Protein AF-A0A5E4FBZ0-F1 (afdb_monomer_lite)

Sequence (65 aa):
MKFAVLGDWVVEEWRGSLVYSSPKAYLTERLKIEELFEGHYFCQAQREDFFQRAKPYNDHPTILR

Secondary structure (DSSP, 8-state):
--EEEETTEEEEEETTEEEEE-HHHHHHHHT---TTTTSS-GGGS--GGGGGGPPPGGG-TT---

Organism: Prunus dulcis (NCBI:txid3755)

Foldseek 3Di:
DDWDDDPQWIWDQDPNDIDIDGPVRVVVVVPPCPDCVPDDDPVVDPDPVVVVVDDDPPPDPPPDD

Structure (mmCIF, N/CA/C/O backbone):
data_AF-A0A5E4FBZ0-F1
#
_entry.id   AF-A0A5E4FBZ0-F1
#
loop_
_atom_site.group_PDB
_atom_site.id
_atom_site.type_symbol
_atom_site.label_atom_id
_atom_site.label_alt_id
_atom_site.label_comp_id
_atom_site.label_asym_id
_atom_site.label_entity_id
_atom_site.label_seq_id
_atom_site.pdbx_PDB_ins_code
_atom_site.Cartn_x
_atom_site.Cartn_y
_atom_site.Cartn_z
_atom_site.occupancy
_atom_site.B_iso_or_equiv
_atom_site.auth_seq_id
_atom_site.auth_comp_id
_atom_site.auth_asym_id
_atom_site.auth_atom_id
_atom_site.pdbx_PDB_model_num
ATOM 1 N N . MET A 1 1 ? -0.692 -3.822 -20.057 1.00 57.53 1 MET A N 1
ATOM 2 C CA . MET A 1 1 ? 0.425 -3.473 -19.158 1.00 57.53 1 MET A CA 1
ATOM 3 C C . MET A 1 1 ? 1.470 -4.574 -19.280 1.00 57.53 1 MET A C 1
ATOM 5 O O . MET A 1 1 ? 1.165 -5.708 -18.927 1.00 57.53 1 MET A O 1
ATOM 9 N N . LYS A 1 2 ? 2.616 -4.292 -19.912 1.00 75.31 2 LYS A N 1
ATOM 10 C CA . LYS A 1 2 ? 3.712 -5.254 -20.118 1.00 75.31 2 LYS A CA 1
ATOM 11 C C . LYS A 1 2 ? 4.897 -4.800 -19.266 1.00 75.31 2 LYS A C 1
ATOM 13 O O . LYS A 1 2 ? 5.318 -3.659 -19.404 1.00 75.31 2 LYS A O 1
ATOM 18 N N . PHE A 1 3 ? 5.401 -5.684 -18.414 1.00 81.50 3 PHE A N 1
ATOM 19 C CA . PHE A 1 3 ? 6.631 -5.485 -17.651 1.00 81.50 3 PHE A CA 1
ATOM 20 C C . PHE A 1 3 ? 7.548 -6.690 -17.877 1.00 81.50 3 PHE A C 1
ATOM 22 O O . PHE A 1 3 ? 7.071 -7.786 -18.187 1.00 81.50 3 PHE A O 1
ATOM 29 N N . ALA A 1 4 ? 8.850 -6.484 -17.737 1.00 84.44 4 ALA A N 1
ATOM 30 C CA . ALA A 1 4 ? 9.880 -7.511 -17.795 1.00 84.44 4 ALA A CA 1
ATOM 31 C C . ALA A 1 4 ? 10.714 -7.465 -16.511 1.00 84.44 4 ALA A C 1
ATOM 33 O O . ALA A 1 4 ? 10.858 -6.413 -15.896 1.00 84.44 4 ALA A O 1
ATOM 34 N N . VAL A 1 5 ? 11.269 -8.603 -16.102 1.00 84.94 5 VAL A N 1
ATOM 35 C CA . VAL A 1 5 ? 12.220 -8.670 -14.986 1.00 84.94 5 VAL A CA 1
ATOM 36 C C . VAL A 1 5 ? 13.608 -8.881 -15.577 1.00 84.94 5 VAL A C 1
ATOM 38 O O . VAL A 1 5 ? 13.819 -9.838 -16.322 1.00 84.94 5 VAL A O 1
ATOM 41 N N . LEU A 1 6 ? 14.533 -7.972 -15.277 1.00 86.25 6 LEU A N 1
ATOM 42 C CA . LEU A 1 6 ? 15.915 -7.998 -15.742 1.00 86.25 6 LEU A CA 1
ATOM 43 C C . LEU A 1 6 ? 16.850 -8.011 -14.528 1.00 86.25 6 LEU A C 1
ATOM 45 O O . LEU A 1 6 ? 17.153 -6.968 -13.950 1.00 86.25 6 LEU A O 1
ATOM 49 N N . GLY A 1 7 ? 17.293 -9.207 -14.135 1.00 86.88 7 GLY A N 1
ATOM 50 C CA . GLY A 1 7 ? 18.055 -9.397 -12.898 1.00 86.88 7 GLY A CA 1
ATOM 51 C C . GLY A 1 7 ? 17.239 -8.958 -11.679 1.00 86.88 7 GLY A C 1
ATOM 52 O O . GLY A 1 7 ? 16.098 -9.383 -11.518 1.00 86.88 7 GLY A O 1
ATOM 53 N N . ASP A 1 8 ? 17.808 -8.069 -10.865 1.00 88.12 8 ASP A N 1
ATOM 54 C CA . ASP A 1 8 ? 17.170 -7.519 -9.660 1.00 88.12 8 ASP A CA 1
ATOM 55 C C . ASP A 1 8 ? 16.250 -6.313 -9.931 1.00 88.12 8 ASP A C 1
ATOM 57 O O . ASP A 1 8 ? 15.841 -5.626 -8.994 1.00 88.12 8 ASP A O 1
ATOM 61 N N . TRP A 1 9 ? 15.925 -6.028 -11.197 1.00 88.88 9 TRP A N 1
ATOM 62 C CA . TRP A 1 9 ? 15.110 -4.881 -11.605 1.00 88.88 9 TRP A CA 1
ATOM 63 C C . TRP A 1 9 ? 13.852 -5.309 -12.356 1.00 88.88 9 TRP A C 1
ATOM 65 O O . TRP A 1 9 ? 13.856 -6.252 -13.147 1.00 88.88 9 TRP A O 1
ATOM 75 N N . VAL A 1 10 ? 12.772 -4.567 -12.144 1.00 87.19 10 VAL A N 1
ATOM 76 C CA . VAL A 1 10 ? 11.562 -4.598 -12.961 1.00 87.19 10 VAL A CA 1
ATOM 77 C C . VAL A 1 10 ? 11.642 -3.452 -13.961 1.00 87.19 10 VAL A C 1
ATOM 79 O O . VAL A 1 10 ? 11.955 -2.320 -13.598 1.00 87.19 10 VAL A O 1
ATOM 82 N N . VAL A 1 11 ? 11.384 -3.760 -15.226 1.00 89.25 11 VAL A N 1
ATOM 83 C CA . VAL A 1 11 ? 11.410 -2.811 -16.336 1.00 89.25 11 VAL A CA 1
ATOM 84 C C . VAL A 1 11 ? 10.025 -2.751 -16.954 1.00 89.25 11 VAL A C 1
ATOM 86 O O . VAL A 1 11 ? 9.478 -3.777 -17.364 1.00 89.25 11 VAL A O 1
ATOM 89 N N . GLU A 1 12 ? 9.457 -1.559 -17.049 1.00 88.44 12 GLU A N 1
ATOM 90 C CA . GLU A 1 12 ? 8.166 -1.339 -17.695 1.00 88.44 12 GLU A CA 1
ATOM 91 C C . GLU A 1 12 ? 8.204 -0.133 -18.628 1.00 88.44 12 GLU A C 1
ATOM 93 O O . GLU A 1 12 ? 8.987 0.796 -18.447 1.00 88.44 12 GLU A O 1
ATOM 98 N N . GLU A 1 13 ? 7.363 -0.157 -19.657 1.00 87.44 13 GLU A N 1
ATOM 99 C CA . GLU A 1 13 ? 7.182 0.996 -20.532 1.00 87.44 13 GLU A CA 1
ATOM 100 C C . GLU A 1 13 ? 6.039 1.861 -19.995 1.00 87.44 13 GLU A C 1
ATOM 102 O O . GLU A 1 13 ? 4.889 1.416 -19.912 1.00 87.44 13 GLU A O 1
ATOM 107 N N . TRP A 1 14 ? 6.349 3.113 -19.660 1.00 79.31 14 TRP A N 1
ATOM 108 C CA . TRP A 1 14 ? 5.379 4.093 -19.187 1.00 79.31 14 TRP A CA 1
ATOM 109 C C . TRP A 1 14 ? 5.485 5.381 -20.008 1.00 79.31 14 TRP A C 1
ATOM 111 O O . TRP A 1 14 ? 6.528 6.030 -20.044 1.00 79.31 14 TRP A O 1
ATOM 121 N N . ARG A 1 15 ? 4.397 5.749 -20.704 1.00 80.38 15 ARG A N 1
ATOM 122 C CA . ARG A 1 15 ? 4.310 6.938 -21.585 1.00 80.38 15 ARG A CA 1
ATOM 123 C C . ARG A 1 15 ? 5.443 7.046 -22.624 1.00 80.38 15 ARG A C 1
ATOM 125 O O . ARG A 1 15 ? 5.889 8.146 -22.934 1.00 80.38 15 ARG A O 1
ATOM 132 N N . GLY A 1 16 ? 5.888 5.913 -23.168 1.00 85.69 16 GLY A N 1
ATOM 133 C CA . GLY A 1 16 ? 6.958 5.858 -24.172 1.00 85.69 16 GLY A CA 1
ATOM 134 C C . GLY A 1 16 ? 8.380 5.918 -23.601 1.00 85.69 16 GLY A C 1
ATOM 135 O O . GLY A 1 16 ? 9.332 5.956 -24.374 1.00 85.69 16 GLY A O 1
ATOM 136 N N . SER A 1 17 ? 8.531 5.891 -22.274 1.00 82.25 17 SER A N 1
ATOM 137 C CA . SER A 1 17 ? 9.823 5.811 -21.589 1.00 82.25 17 SER A CA 1
ATOM 138 C C . SER A 1 17 ? 9.966 4.480 -20.854 1.00 82.25 17 SER A C 1
ATOM 140 O O . SER A 1 17 ? 9.002 3.973 -20.280 1.00 82.25 17 SER A O 1
ATOM 142 N N . LEU A 1 18 ? 11.180 3.928 -20.842 1.00 87.69 18 LEU A N 1
ATOM 143 C CA . LEU A 1 18 ? 11.513 2.754 -20.035 1.00 87.69 18 LEU A CA 1
ATOM 144 C C . LEU A 1 18 ? 11.757 3.179 -18.584 1.00 87.69 18 LEU A C 1
ATOM 146 O O . LEU A 1 18 ? 12.639 3.993 -18.306 1.00 87.69 18 LEU A O 1
ATOM 150 N N . VAL A 1 19 ? 10.977 2.617 -17.669 1.00 86.56 19 VAL A N 1
ATOM 151 C CA . VAL A 1 19 ? 11.078 2.834 -16.226 1.00 86.56 19 VAL A CA 1
ATOM 152 C C . VAL A 1 19 ? 11.695 1.595 -15.594 1.00 86.56 19 VAL A C 1
ATOM 154 O O . VAL A 1 19 ? 11.249 0.478 -15.8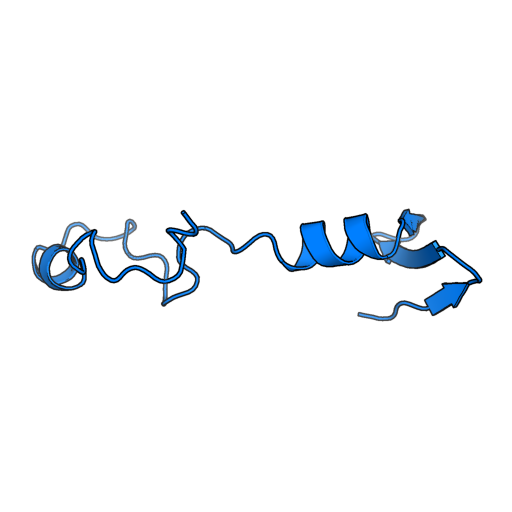43 1.00 86.56 19 VAL A O 1
ATOM 157 N N . TYR A 1 20 ? 12.723 1.807 -14.774 1.00 88.81 20 TYR A N 1
ATOM 158 C CA . TYR A 1 20 ? 13.422 0.764 -14.031 1.00 88.81 20 TYR A CA 1
ATOM 159 C C . TYR A 1 20 ? 13.122 0.941 -12.545 1.00 88.81 20 TYR A C 1
ATOM 161 O O . TYR A 1 20 ? 13.399 1.996 -11.972 1.00 88.81 20 TYR A O 1
ATOM 169 N N . SER A 1 21 ? 12.566 -0.083 -11.913 1.00 84.88 21 SER A N 1
ATOM 170 C CA . SER A 1 21 ? 12.196 -0.068 -10.499 1.00 84.88 21 SER A CA 1
ATOM 171 C C . SER A 1 21 ? 12.667 -1.343 -9.807 1.00 84.88 21 SER A C 1
ATOM 173 O O . SER A 1 21 ? 12.783 -2.403 -10.418 1.00 84.88 21 SER A O 1
ATOM 175 N N . SER A 1 22 ? 12.997 -1.264 -8.516 1.00 88.12 22 SER A N 1
ATOM 176 C CA . SER A 1 22 ? 13.271 -2.486 -7.753 1.00 88.12 22 SER A CA 1
ATOM 177 C C . SER A 1 22 ? 11.965 -3.276 -7.574 1.00 88.12 22 SER A C 1
ATOM 179 O O . SER A 1 22 ? 10.903 -2.657 -7.464 1.00 88.12 22 SER A O 1
ATOM 181 N N . PRO A 1 23 ? 11.997 -4.617 -7.464 1.00 83.94 23 PRO A N 1
ATOM 182 C CA . PRO A 1 23 ? 10.799 -5.428 -7.247 1.00 83.94 23 PRO A CA 1
ATOM 183 C C . PRO A 1 23 ? 9.959 -4.945 -6.064 1.00 83.94 23 PRO A C 1
ATOM 185 O O . PRO A 1 23 ? 8.734 -4.904 -6.141 1.00 83.94 23 PRO A O 1
ATOM 188 N N . LYS A 1 24 ? 10.613 -4.499 -4.985 1.00 82.69 24 LYS A N 1
ATOM 189 C CA . LYS A 1 24 ? 9.933 -3.933 -3.816 1.00 82.69 24 LYS A CA 1
ATOM 190 C C . LYS A 1 24 ? 9.240 -2.608 -4.140 1.00 82.69 24 LYS A C 1
ATOM 192 O O . LYS A 1 24 ? 8.109 -2.415 -3.702 1.00 82.69 24 LYS A O 1
ATOM 197 N N . ALA A 1 25 ? 9.884 -1.712 -4.890 1.00 79.75 25 ALA A N 1
ATOM 198 C CA . ALA A 1 25 ? 9.296 -0.434 -5.287 1.00 79.75 25 ALA A CA 1
ATOM 199 C C . ALA A 1 25 ? 8.121 -0.637 -6.253 1.00 79.75 25 ALA A C 1
ATOM 201 O O . ALA A 1 25 ? 7.045 -0.108 -5.996 1.00 79.75 25 ALA A O 1
ATOM 202 N N . TYR A 1 26 ? 8.293 -1.486 -7.271 1.00 78.69 26 TYR A N 1
ATOM 203 C CA . TYR A 1 26 ? 7.236 -1.865 -8.213 1.00 78.69 26 TYR A CA 1
ATOM 204 C C . TYR A 1 26 ? 6.011 -2.438 -7.494 1.00 78.69 26 TYR A C 1
ATOM 206 O O . TYR A 1 26 ? 4.880 -2.016 -7.727 1.00 78.69 26 TYR A O 1
ATOM 214 N N . LEU A 1 27 ? 6.229 -3.372 -6.561 1.00 72.00 27 LEU A N 1
ATOM 215 C CA . LEU A 1 27 ? 5.145 -3.940 -5.764 1.00 72.00 27 LEU A CA 1
ATOM 216 C C . LEU A 1 27 ? 4.514 -2.901 -4.838 1.00 72.00 27 LEU A C 1
ATOM 218 O O . LEU A 1 27 ? 3.297 -2.878 -4.741 1.00 72.00 27 LEU A O 1
ATOM 222 N N . THR A 1 28 ? 5.297 -2.031 -4.194 1.00 75.00 28 THR A N 1
ATOM 223 C CA . THR A 1 28 ? 4.775 -0.978 -3.300 1.00 75.00 28 THR A CA 1
ATOM 224 C C . THR A 1 28 ? 3.928 0.039 -4.053 1.00 75.00 28 THR A C 1
ATOM 226 O O . THR A 1 28 ? 2.873 0.427 -3.568 1.00 75.00 28 THR A O 1
ATOM 229 N N . GLU A 1 29 ? 4.360 0.469 -5.236 1.00 73.81 29 GLU A N 1
ATOM 230 C CA . GLU A 1 29 ? 3.597 1.392 -6.075 1.00 73.81 29 GLU A CA 1
ATOM 231 C C . GLU A 1 29 ? 2.294 0.757 -6.561 1.00 73.81 29 GLU A C 1
ATOM 233 O O . GLU A 1 29 ? 1.249 1.400 -6.546 1.00 73.81 29 GLU A O 1
ATOM 238 N N . ARG A 1 30 ? 2.327 -0.537 -6.887 1.00 66.88 30 ARG A N 1
ATOM 239 C CA . ARG A 1 30 ? 1.148 -1.293 -7.320 1.00 66.88 30 ARG A CA 1
ATOM 240 C C . ARG A 1 30 ? 0.216 -1.700 -6.172 1.00 66.88 30 ARG A C 1
ATOM 242 O O . ARG A 1 30 ? -0.969 -1.917 -6.401 1.00 66.88 30 ARG A O 1
ATOM 249 N N . LEU A 1 31 ? 0.754 -1.810 -4.957 1.00 63.38 31 LEU A N 1
ATOM 250 C CA . LEU A 1 31 ? 0.045 -2.064 -3.698 1.00 63.38 31 LEU A CA 1
ATOM 251 C C . LEU A 1 31 ? -0.243 -0.777 -2.919 1.00 63.38 31 LEU A C 1
ATOM 253 O O . LEU A 1 31 ? -0.694 -0.863 -1.775 1.00 63.38 31 LEU A O 1
ATOM 257 N N . LYS A 1 32 ? -0.037 0.412 -3.506 1.00 63.16 32 LYS A N 1
ATOM 258 C CA . LYS A 1 32 ? -0.684 1.628 -3.009 1.00 63.16 32 LYS A CA 1
ATOM 259 C C . LYS A 1 32 ? -2.176 1.436 -3.218 1.00 63.16 32 LYS A C 1
ATOM 261 O O . LYS A 1 32 ? -2.723 1.738 -4.271 1.00 63.16 32 LYS A O 1
ATOM 266 N N . ILE A 1 33 ? -2.793 0.848 -2.205 1.00 58.31 33 ILE A N 1
ATOM 267 C CA . ILE A 1 33 ? -4.226 0.776 -2.022 1.00 58.31 33 ILE A CA 1
ATOM 268 C C . ILE A 1 33 ? -4.748 2.199 -2.225 1.00 58.31 33 ILE A C 1
ATOM 270 O O . ILE A 1 33 ? -4.444 3.089 -1.430 1.00 58.31 33 ILE A O 1
ATOM 274 N N . GLU A 1 34 ? -5.452 2.420 -3.334 1.00 61.44 34 GLU A N 1
ATOM 275 C CA . GLU A 1 34 ? -6.156 3.674 -3.559 1.00 61.44 34 GLU A CA 1
ATOM 276 C C . GLU A 1 34 ? -7.129 3.904 -2.399 1.00 61.44 34 GLU A C 1
ATOM 278 O O . GLU A 1 34 ? -7.679 2.951 -1.828 1.00 61.44 34 GLU A O 1
ATOM 283 N N . GLU A 1 35 ? -7.323 5.170 -2.026 1.00 52.75 35 GLU A N 1
ATOM 284 C CA . GLU A 1 35 ? -8.378 5.547 -1.092 1.00 52.75 35 GLU A CA 1
ATOM 285 C C . GLU A 1 35 ? -9.687 4.884 -1.557 1.00 52.75 35 GLU A C 1
ATOM 287 O O . GLU A 1 35 ? -10.155 5.161 -2.657 1.00 52.75 35 GLU A O 1
ATOM 292 N N . LEU A 1 36 ? -10.253 3.996 -0.723 1.00 55.94 36 LEU A N 1
ATOM 293 C CA . LEU A 1 36 ? -11.466 3.188 -0.972 1.00 55.94 36 LEU A CA 1
ATOM 294 C C . LEU A 1 36 ? -11.296 1.873 -1.763 1.00 55.94 36 LEU A C 1
ATOM 296 O O . LEU A 1 36 ? -12.134 1.514 -2.585 1.00 55.94 36 LEU A O 1
ATOM 300 N N . PHE A 1 37 ? -10.301 1.059 -1.415 1.00 52.22 37 PHE A N 1
ATOM 301 C CA . PHE A 1 37 ? -10.154 -0.329 -1.904 1.00 52.22 37 PHE A CA 1
ATOM 302 C C . PHE A 1 37 ? -11.408 -1.231 -1.763 1.00 52.22 37 PHE A C 1
ATOM 304 O O . PHE A 1 37 ? -11.517 -2.238 -2.458 1.00 52.22 37 PHE A O 1
ATOM 311 N N . GLU A 1 38 ? -12.373 -0.878 -0.904 1.00 55.88 38 GLU A N 1
ATOM 312 C CA . GLU A 1 38 ? -13.597 -1.661 -0.668 1.00 55.88 38 GLU A CA 1
ATOM 313 C C . GLU A 1 38 ? -14.819 -1.217 -1.512 1.00 55.88 38 GLU A C 1
ATOM 315 O O . GLU A 1 38 ? -15.890 -1.819 -1.390 1.00 55.88 38 GLU A O 1
ATOM 320 N N . GLY A 1 39 ? -14.724 -0.188 -2.372 1.00 57.66 39 GLY A N 1
ATOM 321 C CA . GLY A 1 39 ? -15.821 0.161 -3.294 1.00 57.66 39 GLY A CA 1
ATOM 322 C C . GLY A 1 39 ? -15.755 1.546 -3.952 1.00 57.66 39 GLY A C 1
ATOM 323 O O . GLY A 1 39 ? -14.803 2.292 -3.786 1.00 57.66 39 GLY A O 1
ATOM 324 N N . HIS A 1 40 ? -16.803 1.907 -4.708 1.00 59.53 40 HIS A N 1
ATOM 325 C CA . HIS A 1 40 ? -16.894 3.193 -5.420 1.00 59.53 40 HIS A CA 1
ATOM 326 C C . HIS A 1 40 ? -16.727 4.420 -4.505 1.00 59.53 40 HIS A C 1
ATOM 328 O O . HIS A 1 40 ? -17.254 4.450 -3.388 1.00 59.53 40 HIS A O 1
ATOM 334 N N . TYR A 1 41 ? -16.069 5.457 -5.042 1.00 58.50 41 TYR A N 1
ATOM 335 C CA . TYR A 1 41 ? -15.873 6.765 -4.416 1.00 58.50 41 TYR A CA 1
ATOM 336 C C . TYR A 1 41 ? -17.211 7.437 -4.087 1.00 58.50 41 TYR A C 1
ATOM 338 O O . TYR A 1 41 ? -17.870 8.021 -4.945 1.00 58.50 41 TYR A O 1
ATOM 346 N N . PHE A 1 42 ? -17.640 7.317 -2.831 1.00 62.56 42 PHE A N 1
ATOM 347 C CA . PHE A 1 42 ? -18.988 7.695 -2.402 1.00 62.56 42 PHE A CA 1
ATOM 348 C C . PHE A 1 42 ? -19.108 9.161 -1.950 1.00 62.56 42 PHE A C 1
ATOM 350 O O . PHE A 1 42 ? -20.219 9.661 -1.803 1.00 62.56 42 PHE A O 1
ATOM 357 N N . CYS A 1 43 ? -17.991 9.886 -1.798 1.00 62.59 43 CYS A N 1
ATOM 358 C CA . CYS A 1 43 ? -17.969 11.288 -1.352 1.00 62.59 43 CYS A CA 1
ATOM 359 C C . CYS A 1 43 ? -18.543 12.291 -2.376 1.00 62.59 43 CYS A C 1
ATOM 361 O O . CYS A 1 43 ? -18.642 13.478 -2.078 1.00 62.59 43 CYS A O 1
ATOM 363 N N . GLN A 1 44 ? -18.933 11.840 -3.574 1.00 64.19 44 GLN A N 1
ATOM 364 C CA . GLN A 1 44 ? -19.619 12.665 -4.579 1.00 64.19 44 GLN A CA 1
ATOM 365 C C . GLN A 1 44 ? -21.085 12.959 -4.226 1.00 64.19 44 GLN A C 1
ATOM 367 O O . GLN A 1 44 ? -21.671 13.878 -4.796 1.00 64.19 44 GLN A O 1
ATOM 372 N N . ALA A 1 45 ? -21.684 12.207 -3.297 1.00 65.19 45 ALA A N 1
ATOM 373 C CA . ALA A 1 45 ? -23.063 12.413 -2.868 1.00 65.19 45 ALA A CA 1
ATOM 374 C C . ALA A 1 45 ? -23.157 12.495 -1.338 1.00 65.19 45 ALA A C 1
ATOM 376 O O . ALA A 1 45 ? -22.666 11.625 -0.623 1.00 65.19 45 ALA A O 1
ATOM 377 N N . GLN A 1 46 ? -23.829 13.532 -0.833 1.00 61.69 46 GLN A N 1
ATOM 378 C CA . GLN A 1 46 ? -24.155 13.665 0.589 1.00 61.69 46 GLN A CA 1
ATOM 379 C C . GLN A 1 46 ? -25.406 12.839 0.893 1.00 61.69 46 GLN A C 1
ATOM 381 O O . GLN A 1 46 ? -26.527 13.335 0.788 1.00 61.69 46 GLN A O 1
ATOM 386 N N . ARG A 1 47 ? -25.217 11.557 1.219 1.00 68.75 47 ARG A N 1
ATOM 387 C CA . ARG A 1 47 ? -26.305 10.664 1.629 1.00 68.75 47 ARG A CA 1
ATOM 388 C C . ARG A 1 47 ? -26.001 10.014 2.973 1.00 68.75 47 ARG A C 1
ATO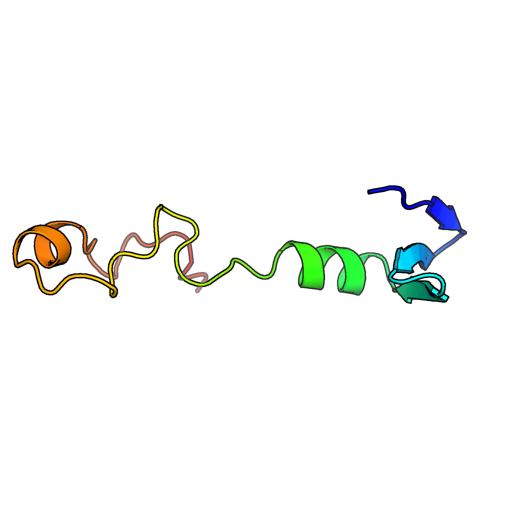M 390 O O . ARG A 1 47 ? -24.882 9.576 3.228 1.00 68.75 47 ARG A O 1
ATOM 397 N N . GLU A 1 48 ? -27.016 9.957 3.826 1.00 67.62 48 GLU A N 1
ATOM 398 C CA . GLU A 1 48 ? -26.897 9.483 5.208 1.00 67.62 48 GLU A CA 1
ATOM 399 C C . GLU A 1 48 ? -26.623 7.968 5.304 1.00 67.62 48 GLU A C 1
ATOM 401 O O . GLU A 1 48 ? -25.973 7.495 6.235 1.00 67.62 48 GLU A O 1
ATOM 406 N N . ASP A 1 49 ? -27.026 7.200 4.290 1.00 73.94 49 ASP A N 1
ATOM 407 C CA . ASP A 1 49 ? -26.804 5.753 4.194 1.00 73.94 49 ASP A CA 1
ATOM 408 C C . ASP A 1 49 ? -25.324 5.369 4.039 1.00 73.94 49 ASP A C 1
ATOM 410 O O . ASP A 1 49 ? -24.925 4.264 4.409 1.00 73.94 49 ASP A O 1
ATOM 414 N N . PHE A 1 50 ? -24.469 6.279 3.566 1.00 67.12 50 PHE A N 1
ATOM 415 C CA . PHE A 1 50 ? -23.033 6.016 3.467 1.00 67.12 50 PHE A CA 1
ATOM 416 C C . PHE A 1 50 ? -22.326 5.967 4.821 1.00 67.12 50 PHE A C 1
ATOM 418 O O . PHE A 1 50 ? -21.340 5.240 4.947 1.00 67.12 50 PHE A O 1
ATOM 425 N N . PHE A 1 51 ? -22.857 6.624 5.855 1.00 70.12 51 PHE A N 1
ATOM 426 C CA . PHE A 1 51 ? -22.308 6.500 7.209 1.00 70.12 51 PHE A CA 1
ATOM 427 C C . PHE A 1 51 ? -22.488 5.087 7.777 1.00 70.12 51 PHE A C 1
ATOM 429 O O . PHE A 1 51 ? -21.645 4.625 8.542 1.00 70.12 51 PHE A O 1
ATOM 436 N N . GLN A 1 52 ? -23.519 4.352 7.340 1.00 73.69 52 GLN A N 1
ATOM 437 C CA . GLN A 1 52 ? -23.752 2.965 7.762 1.00 73.69 52 GLN A CA 1
ATOM 438 C C . GLN A 1 52 ? -22.737 1.971 7.175 1.00 73.69 52 GLN A C 1
ATOM 440 O O . GLN A 1 52 ? -22.652 0.837 7.639 1.00 73.69 52 GLN A O 1
ATOM 445 N N . ARG A 1 53 ? -21.947 2.374 6.168 1.00 68.62 53 ARG A N 1
ATOM 446 C CA . ARG A 1 53 ? -20.871 1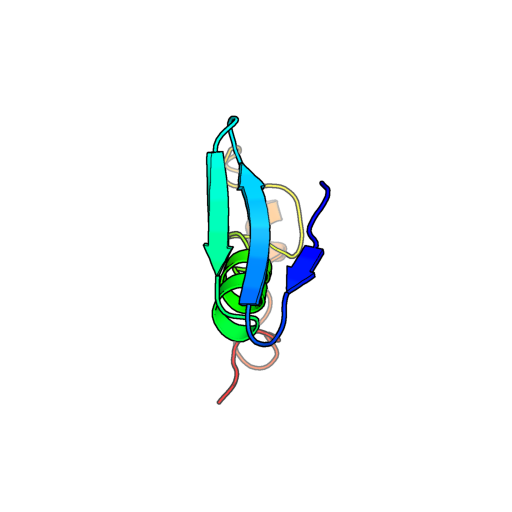.544 5.597 1.00 68.62 53 ARG A CA 1
ATOM 447 C C . ARG A 1 53 ? -19.588 1.576 6.430 1.00 68.62 53 ARG A C 1
ATOM 449 O O . ARG A 1 53 ? -18.688 0.780 6.166 1.00 68.62 53 ARG A O 1
ATOM 456 N N . ALA A 1 54 ? -19.480 2.482 7.404 1.00 70.62 54 ALA A N 1
ATOM 457 C CA . ALA A 1 54 ? -18.330 2.543 8.294 1.00 70.62 54 ALA A CA 1
ATOM 458 C C . ALA A 1 54 ? -18.285 1.291 9.185 1.00 70.62 54 ALA A C 1
ATOM 460 O O . ALA A 1 54 ? -19.258 0.956 9.859 1.00 70.62 54 ALA A O 1
ATOM 461 N N . LYS A 1 55 ? -17.145 0.598 9.195 1.00 67.38 55 LYS A N 1
ATOM 462 C CA . LYS A 1 55 ? -16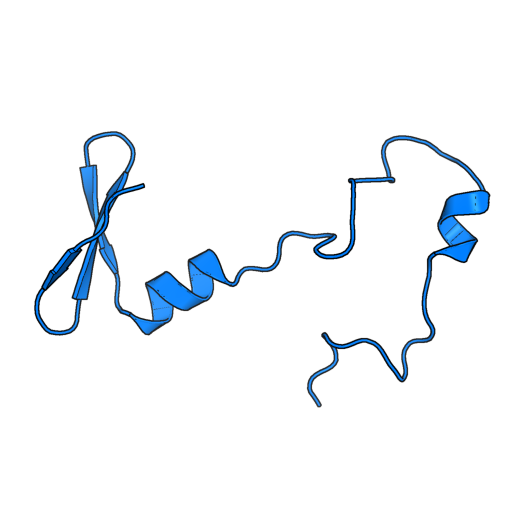.900 -0.537 10.093 1.00 67.38 55 LYS A CA 1
ATOM 463 C C . LYS A 1 55 ? -16.182 -0.057 11.362 1.00 67.38 55 LYS A C 1
ATOM 465 O O . LYS A 1 55 ? -15.425 0.915 11.291 1.00 67.38 55 LYS A O 1
ATOM 470 N N . PRO A 1 56 ? -16.395 -0.714 12.518 1.00 70.50 56 PRO A N 1
ATOM 471 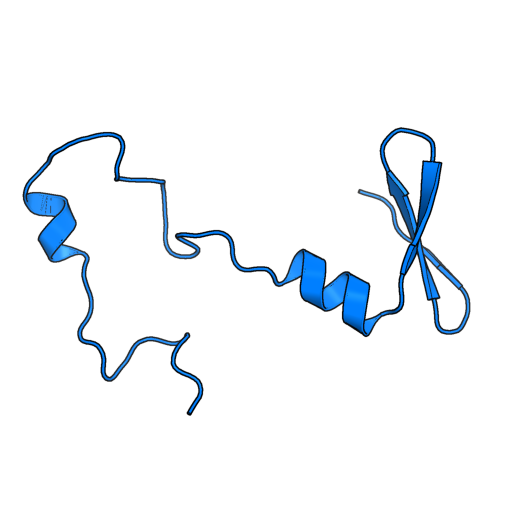C CA . PRO A 1 56 ? -15.666 -0.409 13.745 1.00 70.50 56 PRO A CA 1
ATOM 472 C C . PRO A 1 56 ? -14.148 -0.481 13.545 1.00 70.50 56 PRO A C 1
ATOM 474 O O . PRO A 1 56 ? -13.647 -1.334 12.817 1.00 70.50 56 PRO A O 1
ATOM 477 N N . TYR A 1 57 ? -13.417 0.384 14.252 1.00 64.81 57 TYR A N 1
ATOM 478 C CA . TYR A 1 57 ? -11.956 0.494 14.172 1.00 64.81 57 TYR A CA 1
ATOM 479 C C . TYR A 1 57 ? -11.225 -0.833 14.448 1.00 64.81 57 TYR A C 1
ATOM 481 O O . TYR A 1 57 ? -10.213 -1.109 13.827 1.00 64.81 57 TYR A O 1
ATOM 489 N N . ASN A 1 58 ? -11.729 -1.685 15.342 1.00 62.16 58 ASN A N 1
ATOM 490 C CA . ASN A 1 58 ? -10.968 -2.839 15.841 1.00 62.16 58 ASN A CA 1
ATOM 491 C C . ASN A 1 58 ? -10.850 -4.041 14.878 1.00 62.16 58 ASN A C 1
ATOM 493 O O . ASN A 1 58 ? -10.090 -4.947 15.194 1.00 62.16 58 ASN A O 1
ATOM 497 N N . ASP A 1 59 ? -11.531 -4.041 13.726 1.00 58.91 59 ASP A N 1
ATOM 498 C CA . ASP A 1 59 ? -11.530 -5.160 12.758 1.00 58.91 59 ASP A CA 1
ATOM 499 C C . ASP A 1 59 ? -11.146 -4.727 11.327 1.00 58.91 59 ASP A C 1
ATOM 501 O O . ASP A 1 59 ? -11.385 -5.450 10.356 1.00 58.91 59 ASP A O 1
ATOM 505 N N . HIS A 1 60 ? -10.575 -3.529 11.151 1.00 57.75 60 HIS A N 1
ATOM 506 C CA . HIS A 1 60 ? -10.243 -3.042 9.813 1.00 57.75 60 HIS A CA 1
ATOM 507 C C . HIS A 1 60 ? -8.923 -3.661 9.307 1.00 57.75 60 HIS A C 1
ATOM 509 O O . HIS A 1 60 ? -7.881 -3.471 9.941 1.00 57.75 60 HIS A O 1
ATOM 515 N N . PRO A 1 61 ? -8.909 -4.336 8.138 1.00 60.59 61 PRO A N 1
ATOM 516 C CA . PRO A 1 61 ? -7.758 -5.110 7.653 1.00 60.59 61 PRO A CA 1
ATOM 517 C C . PRO A 1 61 ? -6.515 -4.266 7.323 1.00 60.59 61 PRO A C 1
ATOM 519 O O . PRO A 1 61 ? -5.445 -4.813 7.076 1.00 60.59 61 PRO A O 1
ATOM 522 N N . THR A 1 62 ? -6.637 -2.937 7.316 1.00 57.91 62 THR A N 1
ATOM 523 C CA . THR A 1 62 ? -5.513 -2.010 7.103 1.00 57.91 62 THR A CA 1
ATOM 524 C C . THR A 1 62 ? -4.838 -1.548 8.396 1.00 57.91 62 THR A C 1
ATOM 526 O O . THR A 1 62 ? -3.810 -0.877 8.326 1.00 57.91 62 THR A O 1
ATOM 529 N N . ILE A 1 63 ? -5.366 -1.906 9.573 1.00 63.28 63 ILE A N 1
ATOM 530 C CA . ILE A 1 63 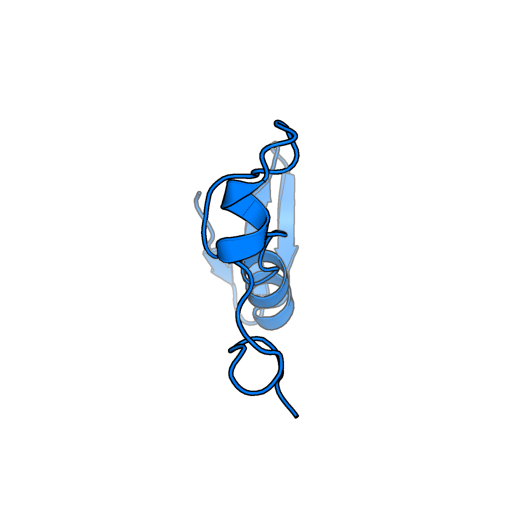? -4.716 -1.639 10.861 1.00 63.28 63 ILE A CA 1
ATOM 531 C C . ILE A 1 63 ? -3.786 -2.820 11.157 1.00 63.28 63 ILE A C 1
ATOM 533 O O . ILE A 1 63 ? -4.076 -3.696 11.967 1.00 63.28 63 ILE A O 1
ATOM 537 N N . LEU A 1 64 ? -2.657 -2.867 10.449 1.00 58.44 64 LEU A N 1
ATOM 538 C CA . LEU A 1 64 ? -1.509 -3.666 10.871 1.00 58.44 64 LEU A CA 1
ATOM 539 C C . LEU A 1 64 ? -0.900 -2.982 12.103 1.00 58.44 64 LEU A C 1
ATOM 541 O O . LEU A 1 64 ? -0.368 -1.878 11.991 1.00 58.44 64 LEU A O 1
ATOM 545 N N . ARG A 1 65 ? -1.038 -3.611 13.274 1.00 56.66 65 ARG A N 1
ATOM 546 C CA . ARG A 1 65 ? -0.279 -3.252 14.479 1.00 56.66 65 ARG A CA 1
ATOM 547 C C . ARG A 1 65 ? 1.134 -3.815 14.424 1.00 56.66 65 ARG A C 1
ATOM 549 O O . ARG A 1 65 ? 1.288 -4.942 13.906 1.00 56.66 65 ARG A O 1
#

pLDDT: mean 71.64, std 11.59, range [52.22, 89.25]

Radius of gyration: 17.95 Å; chains: 1; bounding box: 45×23×40 Å